Protein AF-A0A142JN05-F1 (afdb_monomer)

Radius of gyration: 12.0 Å; Cα contacts (8 Å, |Δi|>4): 84; chains: 1; bounding box: 33×21×27 Å

pLDDT: mean 87.4, std 7.16, range [52.44, 93.5]

Sequence (89 aa):
MTIPDTPNGRLVTYLMSSYLYYVEDVHVLSDCDFDYLCNRLVQEWEQIDHPHKVLVSLEDLRAGTGYAIKYPTIVAGAARRWYRESTKR

Mean predicted aligned error: 4.31 Å

Organism: NCBI:txid1796606

Structure (mmCIF, N/CA/C/O backbone):
data_AF-A0A142JN05-F1
#
_entry.id   AF-A0A142JN05-F1
#
loop_
_atom_site.group_PDB
_atom_site.id
_atom_site.type_symbol
_atom_site.label_atom_id
_atom_site.label_alt_id
_atom_site.label_comp_id
_atom_site.label_asym_id
_atom_site.label_entity_id
_atom_site.label_seq_id
_atom_site.pdbx_PDB_ins_code
_atom_site.Cartn_x
_atom_site.Cartn_y
_atom_site.Cartn_z
_atom_site.occupancy
_atom_site.B_iso_or_equiv
_atom_site.auth_seq_id
_atom_site.auth_comp_id
_atom_site.auth_asym_id
_atom_site.auth_atom_id
_atom_site.pdbx_PDB_model_num
ATOM 1 N N . MET A 1 1 ? 15.078 -0.969 3.746 1.00 56.38 1 MET A N 1
ATOM 2 C CA . MET A 1 1 ? 14.134 0.036 3.214 1.00 56.38 1 MET A CA 1
ATOM 3 C C . MET A 1 1 ? 13.238 0.443 4.368 1.00 56.38 1 MET A C 1
ATOM 5 O O . MET A 1 1 ? 12.811 -0.455 5.073 1.00 56.38 1 MET A O 1
ATOM 9 N N . THR A 1 2 ? 13.033 1.729 4.652 1.00 63.41 2 THR A N 1
ATOM 10 C CA . THR A 1 2 ? 12.343 2.135 5.892 1.00 63.41 2 THR A CA 1
ATOM 11 C C . THR A 1 2 ? 10.855 2.335 5.620 1.00 63.41 2 THR A C 1
ATOM 13 O O . THR A 1 2 ? 10.492 3.195 4.819 1.00 63.41 2 THR A O 1
ATOM 16 N N . ILE A 1 3 ? 10.000 1.532 6.258 1.00 73.12 3 ILE A N 1
ATOM 17 C CA . ILE A 1 3 ? 8.552 1.771 6.284 1.00 73.12 3 ILE A CA 1
ATOM 18 C C . ILE A 1 3 ? 8.321 3.098 7.026 1.00 73.12 3 ILE A C 1
ATOM 20 O O . ILE A 1 3 ? 8.917 3.296 8.084 1.00 73.12 3 ILE A O 1
ATOM 24 N N . PRO A 1 4 ? 7.509 4.027 6.494 1.00 79.06 4 PRO A N 1
ATOM 25 C CA . PRO A 1 4 ? 7.259 5.304 7.154 1.00 79.06 4 PRO A CA 1
ATOM 26 C C . PRO A 1 4 ? 6.555 5.127 8.506 1.00 79.06 4 PRO A C 1
ATOM 28 O O . PRO A 1 4 ? 5.681 4.272 8.666 1.00 79.06 4 PRO A O 1
ATOM 31 N N . ASP A 1 5 ? 6.893 5.996 9.461 1.00 81.94 5 ASP A N 1
ATOM 32 C CA . ASP A 1 5 ? 6.340 5.966 10.821 1.00 81.94 5 ASP A CA 1
ATOM 33 C C . ASP A 1 5 ? 4.910 6.515 10.924 1.00 81.94 5 ASP A C 1
ATOM 35 O O . ASP A 1 5 ? 4.248 6.315 11.943 1.00 81.94 5 ASP A O 1
ATOM 39 N N . THR A 1 6 ? 4.401 7.167 9.874 1.00 88.56 6 THR A N 1
ATOM 40 C CA . THR A 1 6 ? 3.053 7.747 9.860 1.00 88.56 6 THR A CA 1
ATOM 41 C C . THR A 1 6 ? 2.012 6.767 9.298 1.00 88.56 6 THR A C 1
ATOM 43 O O . THR A 1 6 ? 2.288 6.103 8.293 1.00 88.56 6 THR A O 1
ATOM 46 N N . PRO A 1 7 ? 0.785 6.713 9.861 1.00 87.50 7 PRO A N 1
ATOM 47 C CA . PRO A 1 7 ? -0.289 5.853 9.345 1.00 87.50 7 PRO A CA 1
ATOM 48 C C . PRO A 1 7 ? -0.603 6.115 7.862 1.00 87.50 7 PRO A C 1
ATOM 50 O O . PRO A 1 7 ? -0.732 5.192 7.059 1.00 87.50 7 PRO A O 1
ATOM 53 N N . ASN A 1 8 ? -0.628 7.391 7.464 1.00 90.00 8 ASN A N 1
ATOM 54 C CA . ASN A 1 8 ? -0.860 7.793 6.075 1.00 90.00 8 ASN A CA 1
ATOM 55 C C . ASN A 1 8 ? 0.269 7.338 5.139 1.00 90.00 8 ASN A C 1
ATOM 57 O O . ASN A 1 8 ? 0.005 6.850 4.040 1.00 90.00 8 ASN A O 1
ATOM 61 N N . GLY A 1 9 ? 1.529 7.454 5.573 1.00 88.56 9 GLY A N 1
ATOM 62 C CA . GLY A 1 9 ? 2.671 6.964 4.804 1.00 88.56 9 GLY A CA 1
ATOM 63 C C . GLY A 1 9 ? 2.628 5.447 4.627 1.00 88.56 9 GLY A C 1
ATOM 64 O O . GLY A 1 9 ? 2.933 4.944 3.542 1.00 88.56 9 GLY A O 1
ATOM 65 N N . ARG A 1 10 ? 2.203 4.713 5.663 1.00 91.19 10 ARG A N 1
ATOM 66 C CA . ARG A 1 10 ? 2.013 3.260 5.592 1.00 91.19 10 ARG A CA 1
ATOM 67 C C . ARG A 1 10 ? 0.961 2.886 4.556 1.00 91.19 10 ARG A C 1
ATOM 69 O O . ARG A 1 10 ? 1.217 2.002 3.744 1.00 91.19 10 ARG A O 1
ATOM 76 N N . LEU A 1 11 ? -0.163 3.607 4.506 1.00 91.25 11 LEU A N 1
ATOM 77 C CA . LEU A 1 11 ? -1.218 3.338 3.525 1.00 91.25 11 LEU A CA 1
ATOM 78 C C . LEU A 1 11 ? -0.698 3.528 2.097 1.00 91.25 11 LEU A C 1
ATOM 80 O O . LEU A 1 11 ? -0.923 2.685 1.233 1.00 91.25 11 LEU A O 1
ATOM 84 N N . VAL A 1 12 ? 0.027 4.621 1.845 1.00 91.69 12 VAL A N 1
ATOM 85 C CA . VAL A 1 12 ? 0.627 4.874 0.527 1.00 91.69 12 VAL A CA 1
ATOM 86 C C . VAL A 1 12 ? 1.638 3.784 0.172 1.00 91.69 12 VAL A C 1
ATOM 88 O O . VAL A 1 12 ? 1.630 3.295 -0.953 1.00 91.69 12 VAL A O 1
ATOM 91 N N . THR A 1 13 ? 2.465 3.362 1.129 1.00 91.38 13 THR A N 1
ATOM 92 C CA . THR A 1 13 ? 3.440 2.278 0.932 1.00 91.38 13 THR A CA 1
ATOM 93 C C . THR A 1 13 ? 2.750 0.970 0.559 1.00 91.38 13 THR A C 1
ATOM 95 O O . THR A 1 13 ? 3.174 0.324 -0.393 1.00 91.38 13 THR A O 1
ATOM 98 N N . TYR A 1 14 ? 1.649 0.636 1.234 1.00 91.94 14 TYR A N 1
ATOM 99 C CA . TYR A 1 14 ? 0.849 -0.555 0.954 1.00 91.94 14 TYR A CA 1
ATOM 100 C C . TYR A 1 14 ? 0.207 -0.509 -0.437 1.00 91.94 14 TYR A C 1
ATOM 102 O O . TYR A 1 14 ? 0.239 -1.493 -1.173 1.00 91.94 14 TYR A O 1
ATOM 110 N N . LEU A 1 15 ? -0.326 0.649 -0.840 1.00 92.06 15 LEU A N 1
ATOM 111 C CA . LEU A 1 15 ? -0.887 0.835 -2.179 1.00 92.06 15 LEU A CA 1
ATOM 112 C C . LEU A 1 15 ? 0.182 0.697 -3.269 1.00 92.06 15 LEU A C 1
ATOM 114 O O . LEU A 1 15 ? -0.062 0.077 -4.301 1.00 92.06 15 LEU A O 1
ATOM 118 N N . MET A 1 16 ? 1.371 1.263 -3.049 1.00 93.25 16 MET A N 1
ATOM 119 C CA . MET A 1 16 ? 2.476 1.156 -4.001 1.00 93.25 16 MET A CA 1
ATOM 120 C C . MET A 1 16 ? 3.018 -0.270 -4.091 1.00 93.25 16 MET A C 1
ATOM 122 O O . MET A 1 16 ? 3.238 -0.750 -5.199 1.00 93.25 16 MET A O 1
ATOM 126 N N . SER A 1 17 ? 3.231 -0.954 -2.961 1.00 92.12 17 SER A N 1
ATOM 127 C CA . SER A 1 17 ? 3.735 -2.331 -2.961 1.00 92.12 17 SER A CA 1
ATOM 128 C C . SER A 1 17 ? 2.736 -3.293 -3.593 1.00 92.12 17 SER A C 1
ATOM 130 O O . SER A 1 17 ? 3.131 -4.102 -4.427 1.00 92.12 17 SER A O 1
ATOM 132 N N . SER A 1 18 ? 1.446 -3.149 -3.280 1.00 91.75 18 SER A N 1
ATOM 133 C CA . SER A 1 18 ? 0.395 -3.976 -3.874 1.00 91.75 18 SER A CA 1
ATOM 134 C C . SER A 1 18 ? 0.270 -3.731 -5.383 1.00 91.75 18 SER A C 1
ATOM 136 O O . SER A 1 18 ? 0.155 -4.686 -6.145 1.00 91.75 18 SER A O 1
ATOM 138 N N . TYR A 1 19 ? 0.382 -2.478 -5.846 1.00 92.94 19 TYR A N 1
ATOM 139 C CA . TYR A 1 19 ? 0.429 -2.175 -7.281 1.00 92.94 19 TYR A CA 1
ATOM 140 C C . TYR A 1 19 ? 1.605 -2.875 -7.972 1.00 92.94 19 TYR A C 1
ATOM 142 O O . TYR A 1 19 ? 1.420 -3.505 -9.009 1.00 92.94 19 TYR A O 1
ATOM 150 N N . LEU A 1 20 ? 2.812 -2.781 -7.406 1.00 92.94 20 LEU A N 1
ATOM 151 C CA . LEU A 1 20 ? 3.992 -3.421 -7.989 1.00 92.94 20 LEU A CA 1
ATOM 152 C C . LEU A 1 20 ? 3.811 -4.938 -8.087 1.00 92.94 20 LEU A C 1
ATOM 154 O O . LEU A 1 20 ? 4.089 -5.506 -9.140 1.00 92.94 20 LEU A O 1
ATOM 158 N N . TYR A 1 21 ? 3.275 -5.557 -7.035 1.00 91.56 21 TYR A N 1
ATOM 159 C CA . TYR A 1 21 ? 3.081 -7.001 -6.969 1.00 91.56 21 TYR A CA 1
ATOM 160 C C . TYR A 1 21 ? 2.013 -7.495 -7.955 1.00 91.56 21 TYR A C 1
ATOM 162 O O . TYR A 1 21 ? 2.272 -8.398 -8.742 1.00 91.56 21 TYR A O 1
ATOM 170 N N . TYR A 1 22 ? 0.820 -6.889 -7.956 1.00 90.44 22 TYR A N 1
ATOM 171 C CA . TYR A 1 22 ? -0.310 -7.379 -8.757 1.00 90.44 22 TYR A CA 1
ATOM 172 C C . TYR A 1 22 ? -0.333 -6.878 -10.206 1.00 90.44 22 TYR A C 1
ATOM 174 O O . TYR A 1 22 ? -0.957 -7.519 -11.049 1.00 90.44 22 TYR A O 1
ATOM 182 N N . VAL A 1 23 ? 0.271 -5.721 -10.501 1.00 91.94 23 VAL A N 1
ATOM 183 C CA . VAL A 1 23 ? 0.187 -5.087 -11.832 1.00 91.94 23 VAL A CA 1
ATOM 184 C C . VAL A 1 23 ? 1.497 -5.185 -12.605 1.00 91.94 23 VAL A C 1
ATOM 186 O O . VAL A 1 23 ? 1.468 -5.382 -13.816 1.00 91.94 23 VAL A O 1
ATOM 189 N N . GLU A 1 24 ? 2.636 -5.021 -11.935 1.00 91.06 24 GLU A N 1
ATOM 190 C CA . GLU A 1 24 ? 3.951 -4.960 -12.591 1.00 91.06 24 GLU A CA 1
ATOM 191 C C . GLU A 1 24 ? 4.772 -6.247 -12.404 1.00 91.06 24 GLU A C 1
ATOM 193 O O . GLU A 1 24 ? 5.869 -6.328 -12.949 1.00 91.06 24 GLU A O 1
ATOM 198 N N . ASP A 1 25 ? 4.261 -7.231 -11.654 1.00 91.75 25 ASP A N 1
ATOM 199 C CA . ASP A 1 25 ? 4.935 -8.502 -11.333 1.00 91.75 25 ASP A CA 1
ATOM 200 C C . ASP A 1 25 ? 6.333 -8.308 -10.70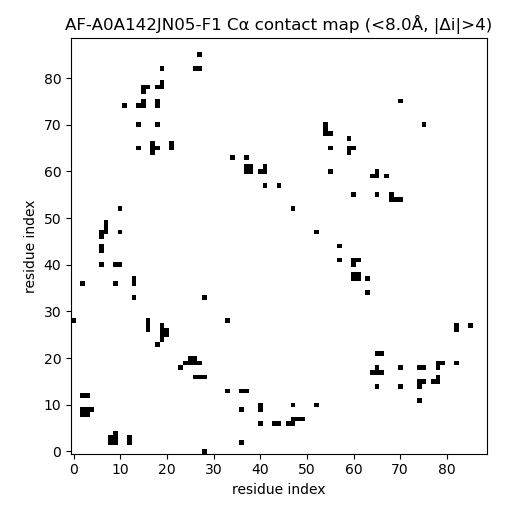5 1.00 91.75 25 ASP A C 1
ATOM 202 O O . ASP A 1 25 ? 7.280 -9.061 -10.933 1.00 91.75 25 ASP A O 1
ATOM 206 N N . VAL A 1 26 ? 6.490 -7.244 -9.908 1.00 92.19 26 VAL A N 1
ATOM 207 C CA . VAL A 1 26 ? 7.730 -6.937 -9.183 1.00 92.19 26 VAL A CA 1
ATOM 208 C C . VAL A 1 26 ? 7.439 -6.620 -7.722 1.00 92.19 26 VAL A C 1
ATOM 210 O O . VAL A 1 26 ? 6.368 -6.145 -7.364 1.00 92.19 26 VAL A O 1
ATOM 213 N N . HIS A 1 27 ? 8.415 -6.836 -6.847 1.00 88.69 27 HIS A N 1
ATOM 214 C CA . HIS A 1 27 ? 8.282 -6.534 -5.424 1.00 88.69 27 HIS A CA 1
ATOM 215 C C . HIS A 1 27 ? 9.497 -5.759 -4.916 1.00 88.69 27 HIS A C 1
ATOM 217 O O . HIS A 1 27 ? 10.609 -5.886 -5.425 1.00 88.69 27 HIS A O 1
ATOM 223 N N . VAL A 1 28 ? 9.250 -4.904 -3.923 1.00 88.31 28 VAL A N 1
ATOM 224 C CA . VAL A 1 28 ? 10.272 -4.077 -3.253 1.00 88.31 28 VAL A CA 1
ATOM 225 C C . VAL A 1 28 ? 10.388 -4.437 -1.776 1.00 88.31 28 VAL A C 1
ATOM 227 O O . VAL A 1 28 ? 11.461 -4.328 -1.189 1.00 88.31 28 VAL A O 1
ATOM 230 N N . LEU A 1 29 ? 9.272 -4.842 -1.170 1.00 87.50 29 LEU A N 1
ATOM 231 C CA . LEU A 1 29 ? 9.206 -5.298 0.211 1.00 87.50 29 LEU A CA 1
ATOM 232 C C . LEU A 1 29 ? 9.340 -6.818 0.243 1.00 87.50 29 LEU A C 1
ATOM 234 O O . LEU A 1 29 ? 8.869 -7.492 -0.673 1.00 87.50 29 LEU A O 1
ATOM 238 N N . SER A 1 30 ? 9.967 -7.333 1.298 1.00 88.06 30 SER A N 1
ATOM 239 C CA . SER A 1 30 ? 9.886 -8.757 1.615 1.00 88.06 30 SER A CA 1
ATOM 240 C C . SER A 1 30 ? 8.489 -9.106 2.136 1.00 88.06 30 SER A C 1
ATOM 242 O O . SER A 1 30 ? 7.785 -8.227 2.640 1.00 88.06 30 SER A O 1
ATOM 244 N N . ASP A 1 31 ? 8.112 -10.383 2.076 1.00 86.44 31 ASP A N 1
ATOM 245 C CA . ASP A 1 31 ? 6.833 -10.858 2.624 1.00 86.44 31 ASP A CA 1
ATOM 246 C C . ASP A 1 31 ? 6.679 -10.467 4.104 1.00 86.44 31 ASP A C 1
ATOM 248 O O . ASP A 1 31 ? 5.648 -9.936 4.507 1.00 86.44 31 ASP A O 1
ATOM 252 N N . CYS A 1 32 ? 7.751 -10.595 4.897 1.00 88.75 32 CYS A N 1
ATOM 253 C CA . CYS A 1 32 ? 7.771 -10.183 6.302 1.00 88.75 32 CYS A CA 1
ATOM 254 C C . CYS A 1 32 ? 7.488 -8.682 6.493 1.00 88.75 32 CYS A C 1
ATOM 256 O O . CYS A 1 32 ? 6.753 -8.297 7.405 1.00 88.75 32 CYS A O 1
ATOM 258 N N . ASP A 1 33 ? 8.071 -7.823 5.650 1.00 90.06 33 ASP A N 1
ATOM 259 C CA . ASP A 1 33 ? 7.851 -6.373 5.716 1.00 90.06 33 ASP A CA 1
ATOM 260 C C . ASP A 1 33 ? 6.417 -6.009 5.312 1.00 90.06 33 ASP A C 1
ATOM 262 O O . ASP A 1 33 ? 5.811 -5.100 5.887 1.00 90.06 33 ASP A O 1
ATOM 266 N N . PHE A 1 34 ? 5.872 -6.717 4.322 1.00 89.25 34 PHE A N 1
ATOM 267 C CA . PHE A 1 34 ? 4.508 -6.516 3.850 1.00 89.25 34 PHE A CA 1
ATOM 268 C C . PHE A 1 34 ? 3.475 -6.963 4.893 1.00 89.25 34 PHE A C 1
ATOM 270 O O . PHE A 1 34 ? 2.542 -6.212 5.190 1.00 89.25 34 PHE A O 1
ATOM 277 N N . ASP A 1 35 ? 3.676 -8.120 5.523 1.00 89.31 35 ASP A N 1
ATOM 278 C CA . ASP A 1 35 ? 2.831 -8.603 6.619 1.00 89.31 35 ASP A CA 1
ATOM 279 C C . ASP A 1 35 ? 2.869 -7.652 7.816 1.00 89.31 35 ASP A C 1
ATOM 281 O O . ASP A 1 35 ? 1.833 -7.321 8.405 1.00 89.31 35 ASP A O 1
ATOM 285 N N . TYR A 1 36 ? 4.056 -7.154 8.171 1.00 90.56 36 TYR A N 1
ATOM 286 C CA . TYR A 1 36 ? 4.192 -6.141 9.212 1.00 90.56 36 TYR A CA 1
ATOM 287 C C . TYR A 1 36 ? 3.398 -4.873 8.864 1.00 90.56 36 TYR A C 1
ATOM 289 O O . TYR A 1 36 ? 2.654 -4.353 9.700 1.00 90.56 36 TYR A O 1
ATOM 297 N N . LEU A 1 37 ? 3.506 -4.398 7.621 1.00 91.25 37 LEU A N 1
ATOM 298 C CA . LEU A 1 37 ? 2.787 -3.223 7.136 1.00 91.25 37 LEU A CA 1
ATOM 299 C C . LEU A 1 37 ? 1.264 -3.396 7.225 1.00 91.25 37 LEU A C 1
ATOM 301 O O . LEU A 1 37 ? 0.583 -2.497 7.724 1.00 91.25 37 LEU A O 1
ATOM 305 N N . CYS A 1 38 ? 0.739 -4.546 6.795 1.00 90.75 38 CYS A N 1
ATOM 306 C CA . CYS A 1 38 ? -0.690 -4.856 6.863 1.00 90.75 38 CYS A CA 1
ATOM 307 C C . CYS A 1 38 ? -1.188 -4.857 8.311 1.00 90.75 38 CYS A C 1
ATOM 309 O O . CYS A 1 38 ? -2.164 -4.179 8.633 1.00 90.75 38 CYS A O 1
ATOM 311 N N . ASN A 1 39 ? -0.470 -5.528 9.215 1.00 90.94 39 ASN A N 1
ATOM 312 C CA . ASN A 1 39 ? -0.826 -5.572 10.633 1.00 90.94 39 ASN A CA 1
ATOM 313 C C . ASN A 1 39 ? -0.849 -4.177 11.276 1.00 90.94 39 ASN A C 1
ATOM 315 O O . ASN A 1 39 ? -1.784 -3.843 12.007 1.00 90.94 39 ASN A O 1
ATOM 319 N N . ARG A 1 40 ? 0.142 -3.329 10.972 1.00 91.69 40 ARG A N 1
ATOM 320 C CA . ARG A 1 40 ? 0.173 -1.940 11.458 1.00 91.69 40 ARG A CA 1
ATOM 321 C C . ARG A 1 40 ? -0.988 -1.115 10.915 1.00 91.69 40 ARG A C 1
ATOM 323 O O . ARG A 1 40 ? -1.600 -0.368 11.674 1.00 91.69 40 ARG A O 1
ATOM 330 N N . LEU A 1 41 ? -1.319 -1.270 9.634 1.00 91.19 41 LEU A N 1
ATOM 331 C CA . LEU A 1 41 ? -2.452 -0.579 9.019 1.00 91.19 41 LEU A CA 1
ATOM 332 C C . LEU A 1 41 ? -3.790 -0.987 9.627 1.00 91.19 41 LEU A C 1
ATOM 334 O O . LEU A 1 41 ? -4.638 -0.124 9.822 1.00 91.19 41 LEU A O 1
ATOM 338 N N . VAL A 1 42 ? -3.972 -2.265 9.966 1.00 92.31 42 VAL A N 1
ATOM 339 C CA . VAL A 1 42 ? -5.176 -2.743 10.661 1.00 92.31 42 VAL A CA 1
ATOM 340 C C . VAL A 1 42 ? -5.286 -2.121 12.057 1.00 92.31 42 VAL A C 1
ATOM 342 O O . VAL A 1 42 ? -6.367 -1.679 12.438 1.00 92.31 42 VAL A O 1
ATOM 345 N N . GLN A 1 43 ? -4.182 -2.047 12.807 1.00 91.81 43 GLN A N 1
ATOM 346 C CA . GLN A 1 43 ? -4.159 -1.455 14.154 1.00 91.81 43 GLN A CA 1
ATOM 347 C C . GLN A 1 43 ? -4.432 0.053 14.152 1.00 91.81 43 GLN A C 1
ATOM 349 O O . GLN A 1 43 ? -5.064 0.576 15.065 1.00 91.81 43 GLN A O 1
ATOM 354 N N . GLU A 1 44 ? -3.955 0.756 13.129 1.00 90.69 44 GLU A N 1
ATOM 355 C CA . GLU A 1 44 ? -4.058 2.213 13.022 1.00 90.69 44 GLU A CA 1
ATOM 356 C C . GLU A 1 44 ? -5.179 2.654 12.077 1.00 90.69 44 GLU A C 1
ATOM 358 O O . GLU A 1 44 ? -5.292 3.839 11.772 1.00 90.69 44 GLU A O 1
ATOM 363 N N . TRP A 1 45 ? -6.020 1.724 11.615 1.00 89.94 45 TRP A N 1
ATOM 364 C CA . TRP A 1 45 ? -6.988 1.965 10.546 1.00 89.94 45 TRP A CA 1
ATOM 365 C C . TRP A 1 45 ? -7.894 3.163 10.823 1.00 89.94 45 TRP A C 1
ATOM 367 O O . TRP A 1 45 ? -8.152 3.971 9.932 1.00 89.94 45 TRP A O 1
ATOM 377 N N . GLU A 1 46 ? -8.350 3.326 12.062 1.00 89.44 46 GLU A N 1
ATOM 378 C CA . GLU A 1 46 ? -9.205 4.448 12.464 1.00 89.44 46 GLU A CA 1
ATOM 379 C C . GLU A 1 46 ? -8.473 5.798 12.455 1.00 89.44 46 GLU A C 1
ATOM 381 O O . GLU A 1 46 ? -9.099 6.823 12.208 1.00 89.44 46 GLU A O 1
ATOM 386 N N . GLN A 1 47 ? -7.150 5.802 12.637 1.00 90.44 47 GLN A N 1
ATOM 387 C CA . GLN A 1 47 ? -6.311 7.007 12.679 1.00 90.44 47 GLN A CA 1
ATOM 388 C C . GLN A 1 47 ? -5.887 7.488 11.286 1.00 90.44 47 GLN A C 1
ATOM 390 O O . GLN A 1 47 ? -5.395 8.605 11.137 1.00 90.44 47 GLN A O 1
ATOM 395 N N . ILE A 1 48 ? -6.040 6.643 10.262 1.00 89.44 48 ILE A N 1
ATOM 396 C CA . ILE A 1 48 ? -5.707 7.001 8.884 1.00 89.44 48 ILE A CA 1
ATOM 397 C C . ILE A 1 48 ? -6.722 8.025 8.378 1.00 89.44 48 ILE A C 1
ATOM 399 O O . ILE A 1 48 ? -7.903 7.705 8.209 1.00 89.44 48 ILE A O 1
ATOM 403 N N . ASP A 1 49 ? -6.224 9.214 8.060 1.00 88.69 49 ASP A N 1
ATOM 404 C CA . ASP A 1 49 ? -6.955 10.286 7.392 1.00 88.69 49 ASP A CA 1
ATOM 405 C C . ASP A 1 49 ? -6.274 10.574 6.050 1.00 88.69 49 ASP A C 1
ATOM 407 O O . ASP A 1 49 ? -5.344 11.377 5.944 1.00 88.69 49 ASP A O 1
ATOM 411 N N . HIS A 1 50 ? -6.658 9.807 5.027 1.00 87.88 50 HIS A N 1
ATOM 412 C CA . HIS A 1 50 ? -6.071 9.895 3.695 1.00 87.88 50 HIS A CA 1
ATOM 413 C C . HIS A 1 50 ? -7.138 9.653 2.617 1.00 87.88 50 HIS A C 1
ATOM 415 O O 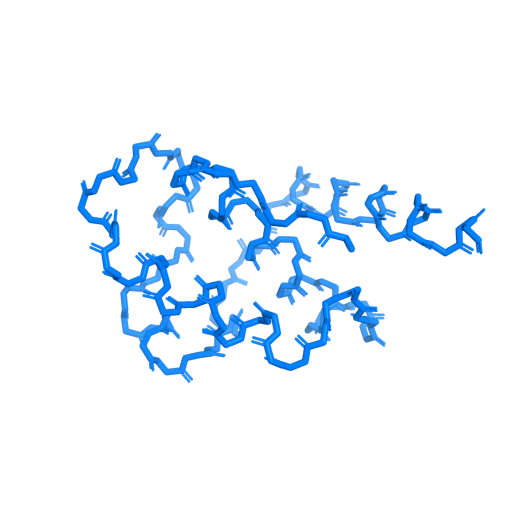. HIS A 1 50 ? -7.904 8.693 2.731 1.00 87.88 50 HIS A O 1
ATOM 421 N N . PRO A 1 51 ? -7.166 10.432 1.518 1.00 86.88 51 PRO A N 1
ATOM 422 C CA . PRO A 1 51 ? -8.195 10.310 0.481 1.00 86.88 51 PRO A CA 1
ATOM 423 C C . PRO A 1 51 ? -8.231 8.927 -0.179 1.00 86.88 51 PRO A C 1
ATOM 425 O O . PRO A 1 51 ? -9.295 8.429 -0.520 1.00 86.88 51 PRO A O 1
ATOM 428 N N . HIS A 1 52 ? -7.081 8.263 -0.317 1.00 86.50 52 HIS A N 1
ATOM 429 C CA . HIS A 1 52 ? -7.006 6.904 -0.873 1.00 86.50 52 HIS A CA 1
ATOM 430 C C . HIS A 1 52 ? -7.422 5.790 0.100 1.00 86.50 52 HIS A C 1
ATOM 432 O O . HIS A 1 52 ? -7.448 4.634 -0.309 1.00 86.50 52 HIS A O 1
ATOM 438 N N . LYS A 1 53 ? -7.765 6.099 1.361 1.00 87.38 53 LYS A N 1
ATOM 439 C CA . LYS A 1 53 ? -8.269 5.097 2.316 1.00 87.38 53 LYS A CA 1
ATOM 440 C C . LYS A 1 53 ? -9.514 4.396 1.778 1.00 87.38 53 LYS A C 1
ATOM 442 O O . LYS A 1 53 ? -9.662 3.202 1.966 1.00 87.38 53 LYS A O 1
ATOM 447 N N . VAL A 1 54 ? -10.355 5.118 1.034 1.00 88.00 54 VAL A N 1
ATOM 448 C CA . VAL A 1 54 ? -11.582 4.589 0.410 1.00 88.00 54 VAL A CA 1
ATOM 449 C C . VAL A 1 54 ? -11.330 3.492 -0.629 1.00 88.00 54 VAL A C 1
ATOM 451 O O . VAL A 1 54 ? -12.258 2.782 -0.996 1.00 88.00 54 VAL A O 1
ATOM 454 N N . LEU A 1 55 ? -10.097 3.369 -1.132 1.00 87.62 55 LEU A N 1
ATOM 455 C CA . LEU A 1 55 ? -9.716 2.338 -2.100 1.00 87.62 55 LEU A CA 1
ATOM 456 C C . LEU A 1 55 ? -9.390 1.001 -1.432 1.00 87.62 55 LEU A C 1
ATOM 458 O O . LEU A 1 55 ? -9.238 0.004 -2.129 1.00 87.62 55 LEU A O 1
ATOM 462 N N . VAL A 1 56 ? -9.231 1.004 -0.109 1.00 88.69 56 VAL A N 1
ATOM 463 C CA . VAL A 1 56 ? -8.794 -0.141 0.679 1.00 88.69 56 VAL A CA 1
ATOM 464 C C . VAL A 1 56 ? -9.892 -0.472 1.677 1.00 88.69 56 VAL A C 1
ATOM 466 O O . VAL A 1 56 ? -10.365 0.401 2.405 1.00 88.69 56 VAL A O 1
ATOM 469 N N . SER A 1 57 ? -10.308 -1.734 1.726 1.00 86.56 57 SER A N 1
ATOM 470 C CA . SER A 1 57 ? -11.212 -2.196 2.772 1.00 86.56 57 SER A CA 1
ATOM 471 C C . SER A 1 57 ? -10.415 -2.778 3.942 1.00 86.56 57 SER A C 1
ATOM 473 O O . SER A 1 57 ? -9.325 -3.331 3.778 1.00 86.56 57 SER A O 1
ATOM 475 N N . LEU A 1 58 ? -10.962 -2.659 5.154 1.00 86.75 58 LEU A N 1
ATOM 476 C CA . LEU A 1 58 ? -10.357 -3.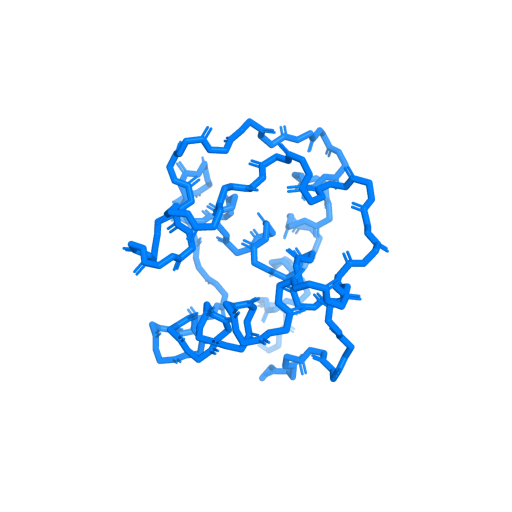272 6.338 1.00 86.75 58 LEU A CA 1
ATOM 477 C C . LEU A 1 58 ? -10.330 -4.806 6.228 1.00 86.75 58 LEU A C 1
ATOM 479 O O . LEU A 1 58 ? -9.448 -5.448 6.793 1.00 86.75 58 LEU A O 1
ATOM 483 N N . GLU A 1 59 ? -11.288 -5.390 5.508 1.00 86.12 59 GLU A N 1
ATOM 484 C CA . GLU A 1 59 ? -11.345 -6.829 5.246 1.00 86.12 59 GLU A CA 1
ATOM 485 C C . GLU A 1 59 ? -10.196 -7.274 4.338 1.00 86.12 59 GLU A C 1
ATOM 487 O O . GLU A 1 59 ? -9.496 -8.223 4.686 1.00 86.12 59 GLU A O 1
ATOM 492 N N . ASP A 1 60 ? -9.926 -6.538 3.255 1.00 84.50 60 ASP A N 1
ATOM 493 C CA . ASP A 1 60 ? -8.800 -6.806 2.351 1.00 84.50 60 ASP A CA 1
ATOM 494 C C . ASP A 1 60 ? -7.455 -6.708 3.085 1.00 84.50 60 ASP A C 1
ATOM 496 O O . ASP A 1 60 ? -6.587 -7.569 2.925 1.00 84.50 60 ASP A O 1
ATOM 500 N N . LEU A 1 61 ? -7.303 -5.705 3.961 1.00 85.94 61 LEU A N 1
ATOM 501 C CA . LEU A 1 61 ? -6.113 -5.557 4.805 1.00 85.94 61 LEU A CA 1
ATOM 502 C C . LEU A 1 61 ? -5.937 -6.713 5.788 1.00 85.94 61 LEU A C 1
ATOM 504 O O . LEU A 1 61 ? -4.819 -7.185 5.975 1.00 85.94 61 LEU A O 1
ATOM 508 N N . ARG A 1 62 ? -7.024 -7.180 6.413 1.00 85.31 62 ARG A N 1
ATOM 509 C CA . ARG A 1 62 ? -6.991 -8.340 7.320 1.00 85.31 62 ARG A CA 1
ATOM 510 C C . ARG A 1 62 ? -6.691 -9.640 6.584 1.00 85.31 62 ARG A C 1
ATOM 512 O O . ARG A 1 62 ? -6.056 -10.518 7.157 1.00 85.31 62 ARG A O 1
ATOM 519 N N . ALA A 1 63 ? -7.140 -9.755 5.340 1.00 84.38 63 ALA A N 1
ATOM 520 C CA . ALA A 1 63 ? -6.811 -10.870 4.466 1.00 84.38 63 ALA A CA 1
ATOM 521 C C . ALA A 1 63 ? -5.390 -10.765 3.877 1.00 84.38 63 ALA A C 1
ATOM 523 O O . ALA A 1 63 ? -4.918 -11.725 3.275 1.00 84.38 63 ALA A O 1
ATOM 524 N N . GLY A 1 64 ? -4.709 -9.622 4.043 1.00 80.38 64 GLY A N 1
ATOM 525 C CA . GLY A 1 64 ? -3.366 -9.384 3.513 1.00 80.38 64 GLY A CA 1
ATOM 526 C C . GLY A 1 64 ? -3.324 -9.278 1.987 1.00 80.38 64 GLY A C 1
ATOM 527 O O . GLY A 1 64 ? -2.286 -9.536 1.388 1.00 80.38 64 GLY A O 1
ATOM 528 N N . THR A 1 65 ? -4.436 -8.925 1.332 1.00 76.88 65 THR A N 1
ATOM 529 C CA . THR A 1 65 ? -4.518 -8.887 -0.138 1.00 76.88 65 THR A CA 1
ATOM 530 C C . THR A 1 65 ? -4.810 -7.480 -0.633 1.00 76.88 65 THR A C 1
ATOM 532 O O . THR A 1 65 ? -5.638 -6.776 -0.067 1.00 76.88 65 THR A O 1
ATOM 535 N N . GLY A 1 66 ? -4.152 -7.083 -1.720 1.00 76.06 66 GLY A N 1
ATOM 536 C CA . GLY A 1 66 ? -4.431 -5.838 -2.445 1.00 76.06 66 GLY A CA 1
ATOM 537 C C . GLY A 1 66 ? -5.156 -6.065 -3.773 1.00 76.06 66 GLY A C 1
ATOM 538 O O . GLY A 1 66 ? -5.158 -5.184 -4.633 1.00 76.06 66 GLY A O 1
ATOM 539 N N . TYR A 1 67 ? -5.729 -7.254 -3.983 1.00 76.44 67 TYR A N 1
ATOM 540 C CA . TYR A 1 67 ? -6.245 -7.675 -5.289 1.00 76.44 67 TYR A CA 1
ATOM 541 C C . TYR A 1 67 ? -7.486 -6.884 -5.731 1.00 76.44 67 TYR A C 1
ATOM 543 O O . TYR A 1 67 ? -7.646 -6.578 -6.910 1.00 76.44 67 TYR A O 1
ATOM 551 N N . ALA A 1 68 ? -8.352 -6.505 -4.788 1.00 80.56 68 ALA A N 1
ATOM 552 C CA . ALA A 1 68 ? -9.585 -5.770 -5.074 1.00 80.56 68 ALA A CA 1
ATOM 553 C C . ALA A 1 68 ? -9.363 -4.276 -5.398 1.00 80.56 68 ALA A C 1
ATOM 555 O O . ALA A 1 68 ? -10.292 -3.576 -5.814 1.00 80.56 68 ALA A O 1
ATOM 556 N N . ILE A 1 69 ? -8.142 -3.766 -5.212 1.00 86.38 69 ILE A N 1
ATOM 557 C CA . ILE A 1 69 ? -7.846 -2.334 -5.265 1.00 86.38 69 ILE A CA 1
ATOM 558 C C . ILE A 1 69 ? -7.787 -1.849 -6.717 1.00 86.38 69 ILE A C 1
ATOM 560 O O . ILE A 1 69 ? -7.024 -2.345 -7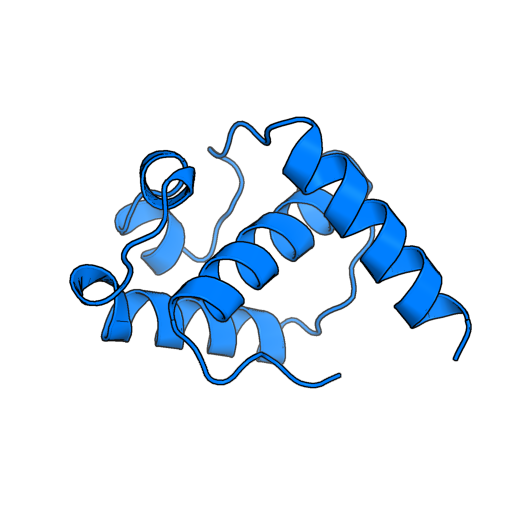.545 1.00 86.38 69 ILE A O 1
ATOM 564 N N . LYS A 1 70 ? -8.542 -0.787 -7.015 1.00 87.38 70 LYS A N 1
ATOM 565 C CA . LYS A 1 70 ? -8.396 -0.029 -8.265 1.00 87.38 70 LYS A CA 1
ATOM 566 C C . LYS A 1 70 ? -7.371 1.082 -8.078 1.00 87.38 70 LYS A C 1
ATOM 568 O O . LYS A 1 70 ? -7.667 2.121 -7.491 1.00 87.38 70 LYS A O 1
ATOM 573 N N . TYR A 1 71 ? -6.163 0.858 -8.582 1.00 88.19 71 TYR A N 1
ATOM 574 C CA . TYR A 1 71 ? -5.049 1.785 -8.400 1.00 88.19 71 TYR A CA 1
ATOM 575 C C . TYR A 1 71 ? -5.194 3.043 -9.271 1.00 88.19 71 TYR A C 1
ATOM 577 O O . TYR A 1 71 ? -5.275 2.936 -10.496 1.00 88.19 71 TYR A O 1
ATOM 585 N N . PRO A 1 72 ? -5.181 4.252 -8.681 1.00 90.19 72 PRO A N 1
ATOM 586 C CA . PRO A 1 72 ? -5.162 5.487 -9.450 1.00 90.19 72 PRO A CA 1
ATOM 587 C C . PRO A 1 72 ? -3.787 5.695 -10.099 1.00 90.19 72 PRO A C 1
ATOM 589 O O . PRO A 1 72 ? -2.756 5.283 -9.564 1.00 90.19 72 PRO A O 1
ATOM 592 N N . THR A 1 73 ? -3.750 6.423 -11.218 1.00 90.94 73 THR A N 1
ATOM 593 C CA . THR A 1 73 ? -2.522 6.696 -11.990 1.00 90.94 73 THR A CA 1
ATOM 594 C C . THR A 1 73 ? -1.403 7.307 -11.140 1.00 90.94 73 THR A C 1
ATOM 596 O O . THR A 1 73 ? -0.226 7.041 -11.375 1.00 90.94 73 THR A O 1
ATOM 599 N N . ILE A 1 74 ? -1.755 8.096 -10.117 1.00 91.00 74 ILE A N 1
ATOM 600 C CA . ILE A 1 74 ? -0.785 8.687 -9.188 1.00 91.00 74 ILE A CA 1
ATOM 601 C C . ILE A 1 74 ? -0.049 7.626 -8.357 1.00 91.00 74 ILE A C 1
ATOM 603 O O . ILE A 1 74 ? 1.164 7.732 -8.182 1.00 91.00 74 ILE A O 1
ATOM 607 N N . VAL A 1 75 ? -0.749 6.577 -7.906 1.00 90.94 75 VAL A N 1
ATOM 608 C CA . VAL A 1 75 ? -0.145 5.461 -7.165 1.00 90.94 75 VAL A CA 1
ATOM 609 C C . VAL A 1 75 ? 0.762 4.663 -8.092 1.00 90.94 75 VAL A C 1
ATOM 611 O O . VAL A 1 75 ? 1.897 4.396 -7.719 1.00 90.94 75 VAL A O 1
ATOM 614 N N . ALA A 1 76 ? 0.323 4.380 -9.321 1.00 91.81 76 ALA A N 1
ATOM 615 C CA . ALA A 1 76 ? 1.147 3.698 -10.321 1.00 91.81 76 ALA A CA 1
ATOM 616 C C . ALA A 1 76 ? 2.452 4.462 -10.622 1.00 91.81 76 ALA A C 1
ATOM 618 O O . ALA A 1 76 ? 3.545 3.891 -10.634 1.00 91.81 76 ALA A O 1
ATOM 619 N N . GLY A 1 77 ? 2.359 5.780 -10.827 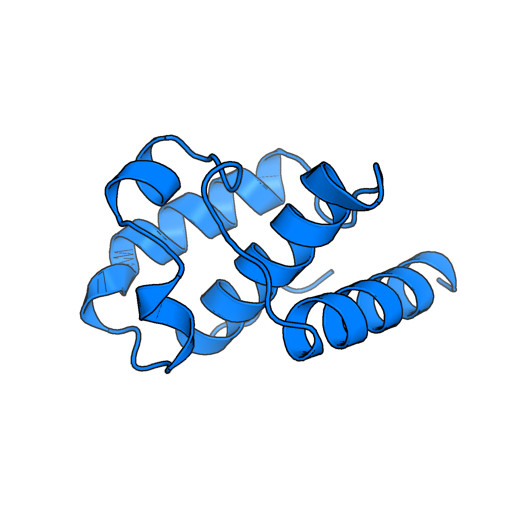1.00 93.50 77 GLY A N 1
ATOM 620 C CA . GLY A 1 77 ? 3.519 6.638 -11.069 1.00 93.50 77 GLY A CA 1
ATOM 621 C C . GLY A 1 77 ? 4.491 6.670 -9.885 1.00 93.50 77 GLY A C 1
ATOM 622 O O . GLY A 1 77 ? 5.702 6.520 -10.080 1.00 93.50 77 GLY A O 1
ATOM 623 N N . ALA A 1 78 ? 3.965 6.823 -8.666 1.00 92.69 78 ALA A N 1
ATOM 624 C CA . ALA A 1 78 ? 4.754 6.806 -7.437 1.00 92.69 78 ALA A CA 1
ATOM 625 C C . ALA A 1 78 ? 5.428 5.444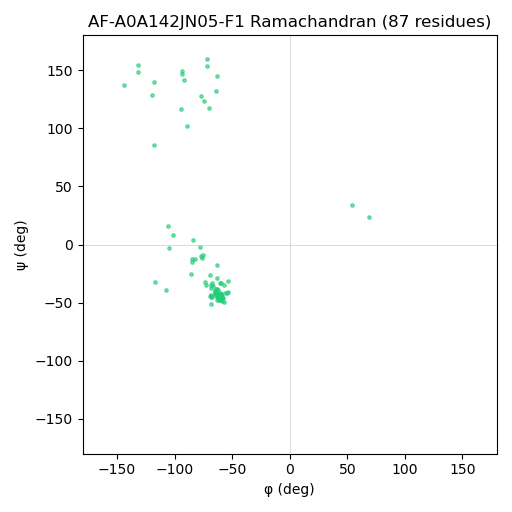 -7.214 1.00 92.69 78 ALA A C 1
ATOM 627 O O . ALA A 1 78 ? 6.634 5.393 -6.981 1.00 92.69 78 ALA A O 1
ATOM 628 N N . ALA A 1 79 ? 4.689 4.350 -7.397 1.00 93.31 79 ALA A N 1
ATOM 629 C CA . ALA A 1 79 ? 5.174 2.984 -7.253 1.00 93.31 79 ALA A CA 1
ATOM 630 C C . ALA A 1 79 ? 6.324 2.671 -8.221 1.00 93.31 79 ALA A C 1
ATOM 632 O O . ALA A 1 79 ? 7.382 2.202 -7.808 1.00 93.31 79 ALA A O 1
ATOM 633 N N . ARG A 1 80 ? 6.180 3.017 -9.506 1.00 93.12 80 ARG A N 1
ATOM 634 C CA . ARG A 1 80 ? 7.249 2.840 -10.504 1.00 93.12 80 ARG A CA 1
ATOM 635 C C . ARG A 1 80 ? 8.496 3.654 -10.172 1.00 93.12 80 ARG A C 1
ATOM 637 O O . ARG A 1 80 ? 9.615 3.196 -10.403 1.00 93.12 80 ARG A O 1
ATOM 644 N N . ARG A 1 81 ? 8.328 4.884 -9.673 1.00 92.50 81 ARG A N 1
ATOM 645 C CA . ARG A 1 81 ? 9.456 5.713 -9.225 1.00 92.50 81 ARG A CA 1
ATOM 646 C C . ARG A 1 81 ? 10.167 5.061 -8.044 1.00 92.50 81 ARG A C 1
ATOM 648 O O . ARG A 1 81 ? 11.386 4.934 -8.084 1.00 92.50 81 ARG A O 1
ATOM 655 N N . TRP A 1 82 ? 9.399 4.621 -7.058 1.00 91.69 82 TRP A N 1
ATOM 656 C CA . TRP A 1 82 ? 9.884 3.948 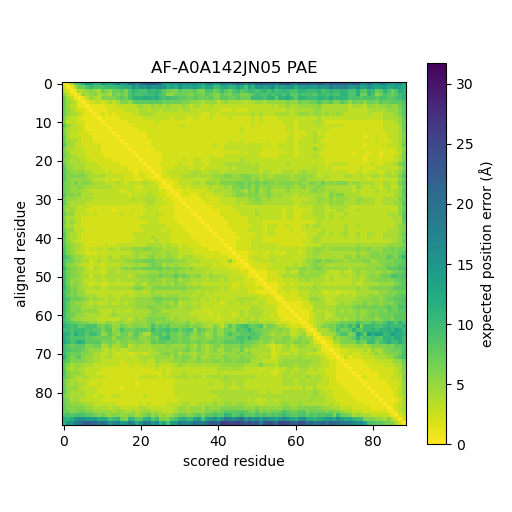-5.863 1.00 91.69 82 TRP A CA 1
ATOM 657 C C . TRP A 1 82 ? 10.667 2.674 -6.197 1.00 91.69 82 TRP 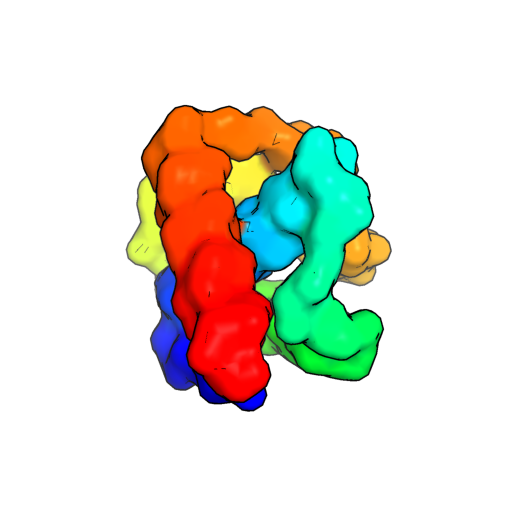A C 1
ATOM 659 O O . TRP A 1 82 ? 11.793 2.504 -5.734 1.00 91.69 82 TRP A O 1
ATOM 669 N N . TYR A 1 83 ? 10.143 1.847 -7.107 1.00 92.31 83 TYR A N 1
ATOM 670 C CA . TYR A 1 83 ? 10.837 0.666 -7.618 1.00 92.31 83 TYR A CA 1
ATOM 671 C C . TYR A 1 83 ? 12.190 1.022 -8.251 1.00 92.31 83 TYR A C 1
ATOM 673 O O . TYR A 1 83 ? 13.216 0.463 -7.870 1.00 92.31 83 TYR A O 1
ATOM 681 N N . ARG A 1 84 ? 12.235 2.014 -9.154 1.00 90.62 84 ARG A N 1
ATOM 682 C CA . ARG A 1 84 ? 13.496 2.458 -9.783 1.00 90.62 84 ARG A CA 1
ATOM 683 C C . ARG A 1 84 ? 14.525 2.986 -8.785 1.00 90.62 84 ARG A C 1
ATOM 685 O O . ARG A 1 84 ? 15.719 2.878 -9.036 1.00 90.62 84 ARG A O 1
ATOM 692 N N . GLU A 1 85 ? 14.087 3.625 -7.707 1.00 89.44 85 GLU A N 1
ATOM 693 C CA . GLU A 1 85 ? 14.985 4.103 -6.649 1.00 89.44 85 GLU A CA 1
ATOM 694 C C . GLU A 1 85 ? 15.502 2.938 -5.789 1.00 89.44 85 GLU A C 1
ATOM 696 O O . GLU A 1 85 ? 16.648 2.973 -5.346 1.00 89.44 85 GLU A O 1
ATOM 701 N N . SER A 1 86 ? 14.698 1.884 -5.609 1.00 85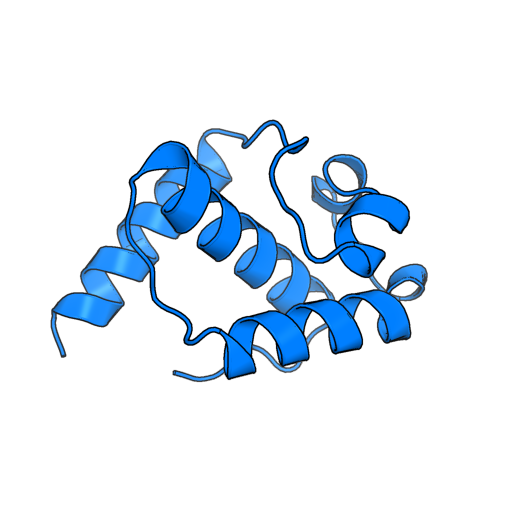.25 86 SER A N 1
ATOM 702 C CA . SER A 1 86 ? 15.092 0.677 -4.872 1.00 85.25 86 SER A CA 1
ATOM 703 C C . SER A 1 86 ? 16.096 -0.203 -5.625 1.00 85.25 86 SER A C 1
ATOM 705 O O . SER A 1 86 ? 16.997 -0.753 -5.001 1.00 85.25 86 SER A O 1
ATOM 707 N N . THR A 1 87 ? 15.993 -0.288 -6.956 1.00 82.25 87 THR A N 1
ATOM 708 C CA . THR A 1 87 ? 16.866 -1.126 -7.800 1.00 82.25 87 THR A CA 1
ATOM 709 C C . THR A 1 87 ? 18.184 -0.464 -8.190 1.00 82.25 87 THR A C 1
ATOM 711 O O . THR A 1 87 ? 19.082 -1.133 -8.687 1.00 82.25 87 THR A O 1
ATOM 714 N N . LYS A 1 88 ? 18.322 0.849 -7.977 1.00 74.75 88 LYS A N 1
ATOM 715 C CA . LYS A 1 88 ? 19.567 1.600 -8.213 1.00 74.75 88 LYS A CA 1
ATOM 716 C C . LYS A 1 88 ? 20.559 1.542 -7.042 1.00 74.75 88 LYS A C 1
ATOM 718 O O . LYS A 1 88 ? 21.561 2.255 -7.090 1.00 74.75 88 LYS A O 1
ATOM 723 N N . ARG A 1 89 ? 20.254 0.779 -5.990 1.00 52.44 89 ARG A N 1
ATOM 724 C CA . ARG A 1 89 ? 21.134 0.588 -4.832 1.00 52.44 89 ARG A CA 1
ATOM 725 C C . ARG A 1 89 ? 22.155 -0.514 -5.052 1.00 52.44 89 ARG A C 1
ATOM 727 O O . ARG A 1 89 ? 21.805 -1.507 -5.721 1.00 52.44 89 ARG A O 1
#

Foldseek 3Di:
DDQDPDLQSLVLVLLLQQCCVPPVVDGLDDPVRLLVSLVVNLVCVVVDDDPCNVQDDSVCSVVSHSNSGDRDPVSVVVSVVVVVVSVVD

Secondary structure (DSSP, 8-state):
-PPPSSHHHHHHHHHHHHHHHHHSS--SS-HHHHHHHHHHHHHTGGG---GGGGGS-HHHHHTT--TT----HHHHHHHHHHHHHHHT-

Nearest PDB structures (foldseek):
  3dbh-assembly1_C  TM=2.668E-01  e=1.800E+00  Homo sapiens
  3q5e-assembly4_G  TM=2.817E-01  e=4.189E+00  Homo sapiens

Solvent-accessible surface area (backbone atoms only — not comparable to full-atom values): 5370 Å² total; per-residue (Å²): 134,84,79,55,93,45,62,51,49,40,51,53,50,50,54,23,49,35,45,31,46,78,73,67,76,40,78,87,66,54,71,70,56,48,54,52,51,34,54,52,48,64,76,40,48,88,76,45,80,50,88,68,52,82,55,54,54,74,64,38,42,73,70,69,47,59,80,90,46,76,79,51,72,68,46,54,56,49,28,55,52,51,50,58,62,62,70,72,106